Protein AF-A0A356UDY3-F1 (afdb_monomer)

pLDDT: mean 93.25, std 3.07, range [83.88, 98.12]

Foldseek 3Di:
DFPDDQDDPPDDGGRDCQDPVHD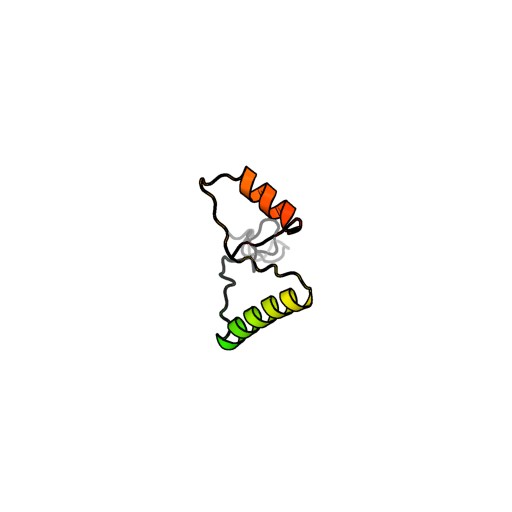NHDDPDDDDDDDPDDDDDPVVVVVVVVVVVVVCVVVVLDDDDDDDDDPDPDVVVVVVVCVVVVNDDDHDDD

Nearest PDB structures (foldseek):
  6wqq-assembly1_S  TM=9.419E-01  e=2.726E-07  Staphylococcus aureus
  6v3d-assembly1_E  TM=9.567E-01  e=3.403E-06  Acinetobacter baumannii AB0057
  5u4i-assembly1_E  TM=8.948E-01  e=2.758E-06  Escherichia coli K-12
  6by1-assembly2_DE  TM=9.129E-01  e=3.915E-06  Escherichia coli K-12
  5afi-assembly1_E  TM=9.051E-01  e=5.964E-06  Escherichia coli

Solvent-accessible surface area (backbone atoms only — not comparable to full-atom values): 6558 Å² total; per-residue (Å²): 112,57,80,60,73,86,67,95,72,94,64,85,79,57,72,47,69,56,37,61,92,39,88,90,25,45,72,88,84,60,92,70,96,75,85,85,83,80,87,76,59,71,68,59,55,54,49,51,54,52,49,55,52,51,51,34,52,76,70,68,69,64,83,90,73,96,76,93,84,69,99,58,101,49,69,72,57,53,54,52,51,43,59,74,66,64,52,69,97,75,73,84,89,129

Radius of gyration: 31.53 Å; Cα contacts (8 Å, |Δi|>4): 36; chains: 1; bounding box: 71×36×69 Å

Sequence (94 aa):
KKPWRQKGTGRARVGSSRNPVWTGGGIAFGPKPRDYSYRLPRKARRLAMKSALSSKVLDNNIIVVDQLSFDEPRTKQMVATLHALNSGKKTLVV

Mean predicted aligned error: 7.75 Å

Structure (mmCIF, N/CA/C/O backbone):
data_AF-A0A356UDY3-F1
#
_entry.id   AF-A0A356UDY3-F1
#
loop_
_atom_site.group_PDB
_atom_site.id
_atom_site.type_symbol
_atom_site.label_atom_id
_atom_site.label_alt_id
_atom_site.label_comp_id
_atom_site.label_asym_id
_atom_site.label_entity_id
_atom_site.label_seq_id
_atom_site.pdbx_PDB_ins_code
_atom_site.Cartn_x
_atom_site.Cartn_y
_atom_site.Cartn_z
_atom_site.occupancy
_atom_site.B_iso_or_equiv
_atom_site.auth_seq_id
_atom_site.auth_comp_id
_atom_site.auth_asym_id
_atom_site.auth_atom_id
_atom_site.pdbx_PDB_model_num
ATOM 1 N N . LYS A 1 1 ? 17.048 8.225 -39.482 1.00 84.44 1 LYS A N 1
ATOM 2 C CA . LYS A 1 1 ? 18.015 8.510 -40.573 1.00 84.44 1 LYS A CA 1
ATOM 3 C C . LYS A 1 1 ? 19.420 8.487 -39.987 1.00 84.44 1 LYS A C 1
ATOM 5 O O . LYS A 1 1 ? 19.584 8.946 -38.861 1.00 84.44 1 LYS A O 1
ATOM 10 N N . LYS A 1 2 ? 20.396 7.914 -40.698 1.00 91.25 2 LYS A N 1
ATOM 11 C CA . LYS A 1 2 ? 21.767 7.790 -40.197 1.00 91.25 2 LYS A CA 1
ATOM 12 C C . LYS A 1 2 ? 22.420 9.177 -40.075 1.00 91.25 2 LYS A C 1
ATOM 14 O O . LYS A 1 2 ? 22.389 9.899 -41.070 1.00 91.25 2 LYS A O 1
ATOM 19 N N . PRO A 1 3 ? 22.997 9.552 -38.917 1.00 91.88 3 PRO A N 1
ATOM 20 C CA . PRO A 1 3 ? 23.578 10.884 -38.738 1.00 91.88 3 PRO A CA 1
ATOM 21 C C . PRO A 1 3 ? 24.764 11.186 -39.668 1.00 91.88 3 PRO A C 1
ATOM 23 O O . PRO A 1 3 ? 24.922 12.319 -40.107 1.00 91.88 3 PRO A O 1
ATOM 26 N N . TRP A 1 4 ? 25.586 10.182 -40.000 1.00 94.25 4 TRP A N 1
ATOM 27 C C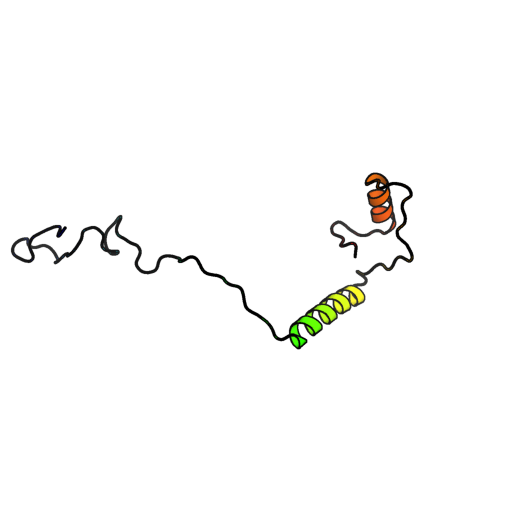A . TRP A 1 4 ? 26.716 10.325 -40.929 1.00 94.25 4 TRP A CA 1
ATOM 28 C C . TRP A 1 4 ? 27.081 9.014 -41.641 1.00 94.25 4 TRP A C 1
ATOM 30 O O . TRP A 1 4 ? 26.585 7.934 -41.311 1.00 94.25 4 TRP A O 1
ATOM 40 N N . ARG A 1 5 ? 27.962 9.104 -42.649 1.00 93.81 5 ARG A N 1
ATOM 41 C CA . ARG A 1 5 ? 28.460 7.964 -43.445 1.00 93.81 5 ARG A CA 1
ATOM 42 C C . ARG A 1 5 ? 29.245 6.972 -42.571 1.00 93.81 5 ARG A C 1
ATOM 44 O O . ARG A 1 5 ? 29.832 7.344 -41.568 1.00 93.81 5 ARG A O 1
ATOM 51 N N . GLN A 1 6 ? 29.269 5.691 -42.947 1.00 94.25 6 GLN A N 1
ATOM 52 C CA . GLN A 1 6 ? 29.863 4.615 -42.126 1.00 94.25 6 GLN A CA 1
ATOM 53 C C . GLN A 1 6 ? 31.384 4.741 -41.904 1.00 94.25 6 GLN A C 1
ATOM 55 O O . GLN A 1 6 ? 31.900 4.215 -40.918 1.00 94.25 6 GLN A O 1
ATOM 60 N N . LYS A 1 7 ? 32.100 5.376 -42.836 1.00 95.12 7 LYS A N 1
ATOM 61 C CA . LYS A 1 7 ? 33.559 5.549 -42.839 1.00 95.12 7 LYS A CA 1
ATOM 62 C C . LYS A 1 7 ? 33.911 6.933 -43.404 1.00 95.12 7 LYS A C 1
ATOM 64 O O . LYS A 1 7 ? 33.063 7.561 -44.037 1.00 95.12 7 LYS A O 1
ATOM 69 N N . GLY A 1 8 ? 35.155 7.371 -43.189 1.00 93.81 8 GLY A N 1
ATOM 70 C CA . GLY A 1 8 ? 35.716 8.597 -43.779 1.00 93.81 8 GLY A CA 1
ATOM 71 C C . GLY A 1 8 ? 35.444 9.892 -43.006 1.00 93.81 8 GLY A C 1
ATOM 72 O O . GLY A 1 8 ? 35.790 10.958 -43.488 1.00 93.81 8 GLY A O 1
ATOM 73 N N . THR A 1 9 ? 34.827 9.820 -41.822 1.00 91.69 9 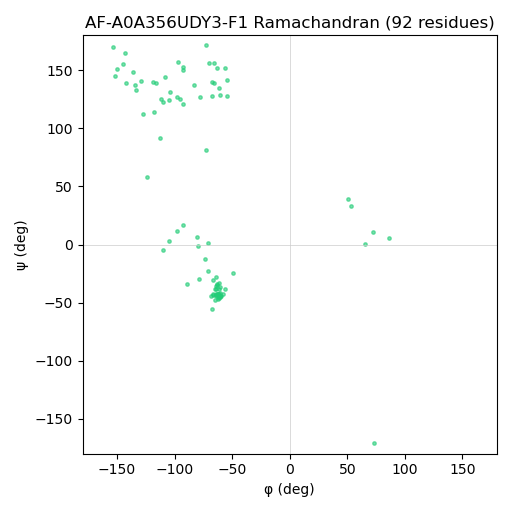THR A N 1
ATOM 74 C CA . THR A 1 9 ? 34.471 11.001 -41.011 1.00 91.69 9 THR A CA 1
ATOM 75 C C . THR A 1 9 ? 35.295 11.153 -39.730 1.00 91.69 9 THR A C 1
ATOM 77 O O . THR A 1 9 ? 35.082 12.112 -38.999 1.00 91.69 9 THR A O 1
ATOM 80 N N . GLY A 1 10 ? 36.164 10.189 -39.399 1.00 94.12 10 GLY A N 1
ATOM 81 C CA . GLY A 1 10 ? 36.923 10.162 -38.135 1.00 94.12 10 GLY A CA 1
ATOM 82 C C . GLY A 1 10 ? 36.072 9.984 -36.865 1.00 94.12 10 GLY A C 1
ATOM 83 O O . GLY A 1 10 ? 36.610 9.951 -35.766 1.00 94.12 10 GLY A O 1
ATOM 84 N N . ARG A 1 11 ? 34.744 9.854 -36.998 1.00 93.50 11 ARG A N 1
ATOM 85 C CA . ARG A 1 11 ? 33.791 9.708 -35.886 1.00 93.50 11 ARG A CA 1
ATOM 86 C C . ARG A 1 11 ? 33.437 8.242 -35.631 1.00 93.50 11 ARG A C 1
ATOM 88 O O . ARG A 1 11 ? 33.476 7.415 -36.545 1.00 93.50 11 ARG A O 1
ATOM 95 N N . ALA A 1 12 ? 32.992 7.941 -34.409 1.00 93.12 12 ALA A N 1
ATOM 96 C CA . ALA A 1 12 ? 32.406 6.645 -34.069 1.00 93.12 12 ALA A CA 1
ATOM 97 C C . ALA A 1 12 ? 31.206 6.314 -34.978 1.00 93.12 12 ALA A C 1
ATOM 99 O O . ALA A 1 12 ? 30.518 7.196 -35.493 1.00 93.12 12 ALA A O 1
ATOM 100 N N . ARG A 1 13 ? 30.938 5.028 -35.205 1.00 94.56 13 ARG A N 1
ATOM 101 C CA . ARG A 1 13 ? 29.843 4.589 -36.086 1.00 94.56 13 ARG A CA 1
ATOM 102 C C . ARG A 1 13 ? 28.503 4.708 -35.363 1.00 94.56 13 ARG A C 1
ATOM 104 O O . ARG A 1 13 ? 28.337 4.134 -34.295 1.00 94.56 13 ARG A O 1
ATOM 111 N N . VAL A 1 14 ? 27.532 5.396 -35.968 1.00 93.62 14 VAL A N 1
ATOM 112 C CA . VAL A 1 14 ? 26.194 5.588 -35.381 1.00 93.62 14 VAL A CA 1
ATOM 113 C C . VAL A 1 14 ? 25.103 5.305 -36.407 1.00 93.62 14 VAL A C 1
ATOM 115 O O . VAL A 1 14 ? 25.176 5.762 -37.547 1.00 93.62 14 VAL A O 1
ATOM 118 N N . GLY A 1 15 ? 24.091 4.533 -36.002 1.00 92.75 15 GLY A N 1
ATOM 119 C CA . GLY A 1 15 ? 22.951 4.160 -36.848 1.00 92.75 15 GLY 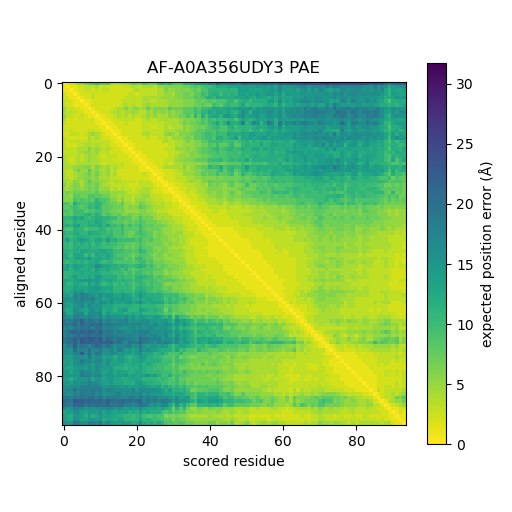A CA 1
ATOM 120 C C . GLY A 1 15 ? 21.771 5.137 -36.791 1.00 92.75 15 GLY A C 1
ATOM 121 O O . GLY A 1 15 ? 21.106 5.354 -37.802 1.00 92.75 15 GLY A O 1
ATOM 122 N N . SER A 1 16 ? 21.521 5.757 -35.635 1.00 92.19 16 SER A N 1
ATOM 123 C CA . SER A 1 16 ? 20.392 6.668 -35.402 1.00 92.19 16 SER A CA 1
ATOM 124 C C . SER A 1 16 ? 20.745 7.697 -34.331 1.00 92.19 16 SER A C 1
ATOM 126 O O . SER A 1 16 ? 21.422 7.357 -33.366 1.00 92.19 16 SER A O 1
ATOM 128 N N . SER A 1 17 ? 20.244 8.926 -34.474 1.00 91.44 17 SER A N 1
ATOM 129 C CA . SER A 1 17 ? 20.340 9.966 -33.441 1.00 91.44 17 SER A CA 1
ATOM 130 C C . SER A 1 17 ? 19.402 9.731 -32.250 1.00 91.44 17 SER A C 1
ATOM 132 O O . SER A 1 17 ? 19.573 10.371 -31.224 1.00 91.44 17 SER A O 1
ATOM 134 N N . ARG A 1 18 ? 18.432 8.804 -32.353 1.00 92.50 18 ARG A N 1
ATOM 135 C CA . ARG A 1 18 ? 17.501 8.447 -31.258 1.00 92.50 18 ARG A CA 1
ATOM 136 C C . ARG A 1 18 ? 17.976 7.259 -30.401 1.00 92.50 18 ARG A C 1
ATOM 138 O O . ARG A 1 18 ? 17.167 6.629 -29.727 1.00 92.50 18 ARG A O 1
ATOM 145 N N . ASN A 1 19 ? 19.258 6.898 -30.473 1.00 91.94 19 ASN A N 1
ATOM 146 C CA . ASN A 1 19 ? 19.841 5.803 -29.686 1.00 91.94 19 ASN A CA 1
ATOM 147 C C . ASN A 1 19 ? 19.868 6.170 -28.181 1.00 91.94 19 ASN A C 1
ATOM 149 O O . ASN A 1 19 ? 20.227 7.308 -27.892 1.00 91.94 19 ASN A O 1
ATOM 153 N N . PRO A 1 20 ? 19.564 5.252 -27.238 1.00 94.31 20 PRO A N 1
ATOM 154 C CA . PRO A 1 20 ? 19.672 5.479 -25.786 1.00 94.31 20 PRO A CA 1
ATOM 155 C C . PRO A 1 20 ? 20.988 6.072 -25.277 1.00 94.31 20 PRO A C 1
ATOM 157 O O . PRO A 1 20 ? 20.995 6.691 -24.221 1.00 94.31 20 PRO A O 1
ATOM 160 N N . VAL A 1 21 ? 22.099 5.896 -25.996 1.00 92.94 21 VAL A N 1
ATOM 161 C CA . VAL A 1 21 ? 23.399 6.474 -25.602 1.00 92.94 21 VAL A CA 1
ATOM 162 C C . VAL A 1 21 ? 23.433 8.003 -25.769 1.00 92.94 21 VAL A C 1
ATOM 164 O O . VAL A 1 21 ? 24.257 8.677 -25.158 1.00 92.94 21 VAL A O 1
ATOM 167 N N . TRP A 1 22 ? 22.580 8.564 -26.628 1.00 91.62 22 TRP A N 1
ATOM 168 C CA . TRP A 1 22 ? 22.581 9.988 -26.961 1.00 91.62 22 TRP A CA 1
ATOM 169 C C . TRP A 1 22 ? 21.620 10.781 -26.074 1.00 91.62 22 TRP A C 1
ATOM 171 O O . TRP A 1 22 ? 20.569 10.287 -25.665 1.00 91.62 22 TRP A O 1
ATOM 181 N N . THR A 1 23 ? 21.945 12.054 -25.841 1.00 92.38 23 THR A N 1
ATOM 182 C CA . THR A 1 23 ? 21.040 13.000 -25.181 1.00 92.38 23 THR A CA 1
ATOM 183 C C . THR A 1 23 ? 19.755 13.161 -26.002 1.00 92.38 23 THR A C 1
ATOM 185 O O . THR A 1 23 ? 19.794 13.354 -27.216 1.00 92.38 23 THR A O 1
ATOM 188 N N . GLY A 1 24 ? 18.593 13.015 -25.356 1.00 91.19 24 GLY A N 1
ATOM 189 C CA . GLY A 1 24 ? 17.291 13.010 -26.043 1.00 91.19 24 GLY A CA 1
ATOM 190 C C . GLY A 1 24 ? 16.994 11.744 -26.866 1.00 91.19 24 GLY A C 1
ATOM 191 O O . GLY A 1 24 ? 16.035 11.725 -27.640 1.00 91.19 24 GLY A O 1
ATOM 192 N N . GLY A 1 25 ? 17.808 10.691 -26.728 1.00 93.12 25 GLY A N 1
ATOM 193 C CA . GLY A 1 25 ? 17.543 9.363 -27.280 1.00 93.12 25 GLY A CA 1
ATOM 194 C C . GLY A 1 25 ? 16.433 8.604 -26.543 1.00 93.12 25 GLY A C 1
ATOM 195 O O . GLY A 1 25 ? 15.938 9.036 -25.505 1.00 93.12 25 GLY A O 1
ATOM 196 N N . GLY A 1 26 ? 16.013 7.458 -27.086 1.00 94.00 26 GLY A N 1
ATOM 197 C CA . GLY A 1 26 ? 14.994 6.613 -26.447 1.00 94.00 26 GLY A CA 1
ATOM 198 C C . GLY A 1 26 ? 15.494 5.923 -25.170 1.00 94.00 26 GLY A C 1
ATOM 199 O O . GLY A 1 26 ? 16.682 5.681 -25.024 1.00 94.00 26 GLY A O 1
ATOM 200 N N . ILE A 1 27 ? 14.594 5.545 -24.259 1.00 94.12 27 ILE A N 1
ATOM 201 C CA . ILE A 1 27 ? 14.943 4.831 -23.015 1.00 94.12 27 ILE A CA 1
ATOM 202 C C . ILE A 1 27 ? 14.829 3.317 -23.249 1.00 94.12 27 ILE A C 1
ATOM 204 O O . ILE A 1 27 ? 13.752 2.827 -23.582 1.00 94.12 27 ILE A O 1
ATOM 208 N N . ALA A 1 28 ? 15.919 2.564 -23.058 1.00 92.38 28 ALA A N 1
ATOM 209 C CA . ALA A 1 28 ? 15.960 1.125 -23.362 1.00 92.38 28 ALA A CA 1
ATOM 210 C C . ALA A 1 28 ? 15.044 0.273 -22.459 1.00 92.38 28 ALA A C 1
ATOM 212 O O . ALA A 1 28 ? 14.318 -0.590 -22.947 1.00 92.38 28 ALA A O 1
ATOM 213 N N . PHE A 1 29 ? 15.036 0.543 -21.151 1.00 93.00 29 PHE A N 1
ATOM 214 C CA . PHE A 1 29 ? 14.215 -0.167 -20.162 1.00 93.00 29 PHE A CA 1
ATOM 215 C C . PHE A 1 29 ? 13.327 0.806 -19.387 1.00 93.00 29 PHE A C 1
ATOM 217 O O . PHE A 1 29 ? 13.413 0.928 -18.168 1.00 93.00 29 PHE A O 1
ATOM 224 N N . GLY A 1 30 ? 12.488 1.542 -20.117 1.00 93.94 30 GLY A N 1
ATOM 225 C CA . GLY A 1 30 ? 11.504 2.432 -19.507 1.00 93.94 30 GLY A CA 1
ATOM 226 C C . GLY A 1 30 ? 10.432 1.663 -18.720 1.00 93.94 30 GLY A C 1
ATOM 227 O O . GLY A 1 30 ? 10.170 0.488 -19.009 1.00 93.94 30 GLY A O 1
ATOM 228 N N . PRO A 1 31 ? 9.781 2.310 -17.739 1.00 95.62 31 PRO A N 1
ATOM 229 C CA . PRO A 1 31 ? 8.657 1.711 -17.040 1.00 95.62 31 PRO A CA 1
ATOM 230 C C . PRO A 1 31 ? 7.524 1.427 -18.029 1.00 95.62 31 PRO A C 1
ATOM 232 O O . PRO A 1 31 ? 7.167 2.264 -18.857 1.00 95.62 31 PRO A O 1
ATOM 235 N N . LYS A 1 32 ? 6.952 0.228 -17.931 1.00 95.38 32 LYS A N 1
ATOM 236 C CA . LYS A 1 32 ? 5.771 -0.179 -18.696 1.00 95.38 32 LYS A CA 1
ATOM 237 C C . LYS A 1 32 ? 4.567 -0.258 -17.757 1.00 95.38 32 LYS A C 1
ATOM 239 O O . LYS A 1 32 ? 4.753 -0.677 -16.607 1.00 95.38 32 LYS A O 1
ATOM 244 N N . PRO A 1 33 ? 3.356 0.099 -18.218 1.00 96.62 33 PRO A N 1
ATOM 245 C CA . PRO A 1 33 ? 2.136 -0.170 -17.468 1.00 96.62 33 PRO A CA 1
ATOM 246 C C . PRO A 1 33 ? 2.052 -1.661 -17.131 1.00 96.62 33 PRO A C 1
ATOM 248 O O . PRO A 1 33 ? 2.224 -2.506 -18.010 1.00 96.62 33 PRO A O 1
ATOM 251 N N . ARG A 1 34 ? 1.838 -1.982 -15.856 1.00 96.31 34 ARG A N 1
ATOM 252 C CA . ARG A 1 34 ? 1.681 -3.357 -15.372 1.00 96.31 34 ARG A CA 1
ATOM 253 C C . ARG A 1 34 ? 0.778 -3.392 -14.153 1.00 96.31 34 ARG A C 1
ATOM 255 O O . ARG A 1 34 ? 0.743 -2.434 -13.383 1.00 96.31 34 ARG A O 1
ATOM 262 N N . ASP A 1 35 ? 0.097 -4.516 -13.987 1.00 96.94 35 ASP A N 1
ATOM 263 C CA . ASP A 1 35 ? -0.607 -4.850 -12.757 1.00 96.94 35 ASP A CA 1
ATOM 264 C C . ASP A 1 35 ? 0.379 -5.469 -11.751 1.00 96.94 35 ASP A C 1
ATOM 266 O O . ASP A 1 35 ? 1.234 -6.277 -12.117 1.00 96.94 35 ASP A O 1
ATOM 270 N N . TYR A 1 36 ? 0.270 -5.058 -10.489 1.00 96.94 36 TYR A N 1
ATOM 271 C CA . TYR A 1 36 ? 1.067 -5.563 -9.367 1.00 96.94 36 TYR A CA 1
ATOM 272 C C . TYR A 1 36 ? 0.262 -6.503 -8.459 1.00 96.94 36 TYR A C 1
ATOM 274 O O . TYR A 1 36 ? 0.762 -6.939 -7.419 1.00 96.94 36 TYR A O 1
ATOM 282 N N . SER A 1 37 ? -0.990 -6.798 -8.813 1.00 97.12 37 SER A N 1
ATOM 283 C CA . SER A 1 37 ? -1.845 -7.682 -8.037 1.00 97.12 37 SER A CA 1
ATOM 284 C C . SER A 1 37 ? -1.317 -9.122 -8.037 1.00 97.12 37 SER A C 1
ATOM 286 O O . SER A 1 37 ? -0.850 -9.659 -9.041 1.00 97.12 37 SER A O 1
ATOM 288 N N . TYR A 1 38 ? -1.392 -9.774 -6.877 1.00 96.94 38 TYR A N 1
ATOM 289 C CA . TYR A 1 38 ? -1.126 -11.202 -6.737 1.00 96.94 38 TYR A CA 1
ATOM 290 C C . TYR A 1 38 ? -2.052 -11.800 -5.678 1.00 96.94 38 TYR A C 1
ATOM 292 O O . TYR A 1 38 ? -2.573 -11.107 -4.801 1.00 96.94 38 TYR A O 1
ATOM 300 N N . ARG A 1 39 ? -2.315 -13.106 -5.776 1.00 97.00 39 ARG A N 1
ATOM 301 C CA . ARG A 1 39 ? -3.272 -13.794 -4.901 1.00 97.00 39 ARG A CA 1
ATOM 302 C C . ARG A 1 39 ? -2.546 -14.623 -3.850 1.00 97.00 39 ARG A C 1
ATOM 304 O O . ARG A 1 39 ? -1.700 -15.445 -4.174 1.00 97.00 39 ARG A O 1
ATOM 311 N N . LEU A 1 40 ? -2.964 -14.465 -2.597 1.00 96.88 40 LEU A N 1
ATOM 312 C CA . LEU A 1 40 ? -2.529 -15.308 -1.483 1.00 96.88 40 LEU A CA 1
ATOM 313 C C . LEU A 1 40 ? -3.486 -16.491 -1.252 1.00 96.88 40 LEU A C 1
ATOM 315 O O . LEU A 1 40 ? -4.695 -16.354 -1.501 1.00 96.88 40 LEU A O 1
ATOM 319 N N . PRO A 1 41 ? -2.999 -17.623 -0.703 1.00 98.12 41 PRO A N 1
ATOM 320 C CA . PRO A 1 41 ? -3.842 -18.747 -0.307 1.00 98.12 41 PRO A CA 1
ATOM 321 C C . PRO A 1 41 ? -4.963 -18.330 0.653 1.00 98.12 41 PRO A C 1
ATOM 323 O O . PRO A 1 41 ? -4.762 -17.539 1.576 1.00 98.12 41 PRO A O 1
ATOM 326 N N . ARG A 1 42 ? -6.155 -18.919 0.492 1.00 97.69 42 ARG A N 1
ATOM 327 C CA . ARG A 1 42 ? -7.337 -18.591 1.316 1.00 97.69 42 ARG A CA 1
ATOM 328 C C . ARG A 1 42 ? -7.084 -18.771 2.820 1.00 97.69 42 ARG A C 1
ATOM 330 O O . ARG A 1 42 ? -7.541 -17.954 3.616 1.00 97.69 42 ARG A O 1
ATOM 337 N N . LYS A 1 43 ? -6.335 -19.815 3.204 1.00 98.06 43 LYS A N 1
ATOM 338 C CA . LYS A 1 43 ? -5.994 -20.100 4.609 1.00 98.06 43 LYS A CA 1
ATOM 339 C C . LYS A 1 43 ? -5.142 -18.985 5.228 1.00 98.06 43 LYS A C 1
ATOM 341 O O . LYS A 1 43 ? -5.454 -18.558 6.333 1.00 98.06 43 LYS A O 1
ATOM 346 N N . ALA A 1 44 ? -4.153 -18.470 4.494 1.00 97.62 44 ALA A N 1
ATOM 347 C CA . ALA A 1 44 ? -3.299 -17.372 4.948 1.00 97.62 44 ALA A CA 1
ATOM 348 C C . ALA A 1 44 ? -4.098 -16.075 5.152 1.00 97.62 44 ALA A C 1
ATOM 350 O O . ALA A 1 44 ? -3.960 -15.429 6.185 1.00 97.62 44 ALA A O 1
ATOM 351 N N . ARG A 1 45 ? -5.018 -15.742 4.233 1.00 97.25 45 ARG A N 1
ATOM 352 C CA . ARG A 1 45 ? -5.890 -14.560 4.388 1.00 97.25 45 ARG A CA 1
ATOM 353 C C . ARG A 1 45 ? -6.769 -14.644 5.636 1.00 97.25 45 ARG A C 1
ATOM 355 O O . ARG A 1 45 ? -6.873 -13.683 6.389 1.00 97.25 45 ARG A O 1
ATOM 362 N N . ARG A 1 46 ? -7.375 -15.810 5.884 1.00 97.50 46 ARG A N 1
ATOM 363 C CA . ARG A 1 46 ? -8.196 -16.036 7.083 1.00 97.50 46 ARG A CA 1
ATOM 364 C C . ARG A 1 46 ? -7.367 -15.965 8.367 1.00 97.50 46 ARG A C 1
ATOM 366 O O . ARG A 1 46 ? -7.850 -15.437 9.362 1.00 97.50 46 ARG A O 1
ATOM 373 N N . LEU A 1 47 ? -6.139 -16.485 8.342 1.00 98.06 47 LEU A N 1
ATOM 374 C CA . LEU A 1 47 ? -5.214 -16.392 9.471 1.00 98.06 47 LEU A CA 1
ATOM 375 C C . LEU A 1 47 ? -4.836 -14.935 9.765 1.00 98.06 47 LEU A C 1
ATOM 377 O O . LEU A 1 47 ? -4.887 -14.528 10.919 1.00 98.06 47 LEU A O 1
ATOM 381 N N . ALA A 1 48 ? -4.535 -14.145 8.732 1.00 97.38 48 ALA A N 1
ATOM 382 C CA . ALA A 1 48 ? -4.197 -12.731 8.884 1.00 97.38 48 ALA A CA 1
ATOM 383 C C . ALA A 1 48 ? -5.333 -11.932 9.545 1.00 97.38 48 ALA A C 1
ATOM 385 O O . ALA A 1 48 ? -5.078 -11.185 10.483 1.00 97.38 48 ALA A O 1
ATOM 386 N N . MET A 1 49 ? -6.588 -12.153 9.131 1.00 97.00 49 MET A N 1
ATOM 387 C CA . MET A 1 49 ? -7.751 -11.499 9.751 1.00 97.00 49 MET A CA 1
ATOM 388 C C . MET A 1 49 ? -7.902 -11.861 11.232 1.00 97.00 49 MET A C 1
ATOM 390 O O . MET A 1 49 ? -8.094 -10.981 12.067 1.00 97.00 49 MET A O 1
ATOM 394 N N . LYS A 1 50 ? -7.779 -13.152 11.571 1.00 97.31 50 LYS A N 1
ATOM 395 C CA . LYS A 1 50 ? -7.841 -13.610 12.967 1.00 97.31 50 LYS A CA 1
ATOM 396 C C . LYS A 1 50 ? -6.715 -13.015 13.809 1.00 97.31 50 LYS A C 1
ATOM 398 O O . LYS A 1 50 ? -6.970 -12.573 14.920 1.00 97.31 50 LYS A O 1
ATOM 403 N N . SER A 1 51 ? -5.498 -12.978 13.268 1.00 97.25 51 SER A N 1
ATOM 404 C CA . SER A 1 51 ? -4.330 -12.398 13.935 1.00 97.25 51 SER A CA 1
ATOM 405 C C . SER A 1 51 ? -4.518 -10.901 14.205 1.00 97.25 51 SER A C 1
ATOM 407 O O . SER A 1 51 ? -4.343 -10.453 15.336 1.00 97.25 51 SER A O 1
ATOM 409 N N . ALA A 1 52 ? -4.974 -10.140 13.204 1.00 96.56 52 ALA A N 1
ATOM 410 C CA . ALA A 1 52 ? -5.221 -8.707 13.345 1.00 96.56 52 ALA A CA 1
ATOM 411 C C . ALA A 1 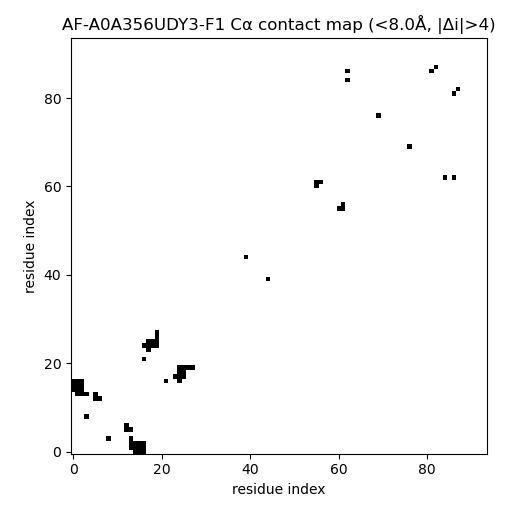52 ? -6.281 -8.398 14.417 1.00 96.56 52 ALA A C 1
ATOM 413 O O . ALA A 1 52 ? -6.062 -7.528 15.259 1.00 96.56 52 ALA A O 1
ATOM 414 N N . LEU A 1 53 ? -7.401 -9.132 14.426 1.00 95.94 53 LEU A N 1
ATOM 415 C CA . LEU A 1 53 ? -8.440 -8.972 15.449 1.00 95.94 53 LEU A CA 1
ATOM 416 C C . LEU A 1 53 ? -7.945 -9.401 16.835 1.00 95.94 53 LEU A C 1
ATOM 418 O O . LEU A 1 53 ? -8.164 -8.683 17.804 1.00 95.94 53 LEU A O 1
ATOM 422 N N . SER A 1 54 ? -7.225 -10.521 16.928 1.00 96.81 54 SER A N 1
ATOM 423 C CA . SER A 1 54 ? -6.659 -10.997 18.195 1.00 96.81 54 SER A CA 1
ATOM 424 C C . SER A 1 54 ? -5.686 -9.987 18.801 1.00 96.81 54 SER A C 1
ATOM 426 O O . SER A 1 54 ? -5.740 -9.749 20.001 1.00 96.81 54 SER A O 1
ATOM 428 N N . SER A 1 55 ? -4.828 -9.363 17.987 1.00 97.00 55 SER A N 1
ATOM 429 C CA . SER A 1 55 ? -3.924 -8.302 18.448 1.00 97.00 55 SER A CA 1
ATOM 430 C C . SER A 1 55 ? -4.705 -7.107 18.991 1.00 97.00 55 SER A C 1
ATOM 432 O O . SER A 1 55 ? -4.374 -6.600 20.056 1.00 97.00 55 SER A O 1
ATOM 434 N N . LYS A 1 56 ? -5.789 -6.694 18.322 1.00 94.38 56 LYS A N 1
ATOM 435 C CA . LYS A 1 56 ? -6.629 -5.589 18.806 1.00 94.38 56 LYS A CA 1
ATOM 436 C C . LYS A 1 56 ? -7.318 -5.899 20.131 1.00 94.38 56 LYS A C 1
ATOM 438 O O . LYS A 1 56 ? -7.446 -4.993 20.946 1.00 94.38 56 LYS A O 1
ATOM 443 N N . VAL A 1 57 ? -7.732 -7.147 20.349 1.00 95.06 57 VAL A N 1
ATOM 444 C CA . VAL A 1 57 ? -8.277 -7.586 21.643 1.00 95.06 57 VAL A CA 1
ATOM 445 C C . VAL A 1 57 ? -7.206 -7.527 22.731 1.00 95.06 57 VAL A C 1
ATOM 447 O O . VAL A 1 57 ? -7.464 -6.965 23.787 1.00 95.06 57 VAL A O 1
ATOM 450 N N . LEU A 1 58 ? -6.008 -8.062 22.470 1.00 95.56 58 LEU A N 1
ATOM 451 C CA . LEU A 1 58 ? -4.907 -8.074 23.444 1.00 95.56 58 LEU A CA 1
ATOM 452 C C . LEU A 1 58 ? -4.477 -6.661 23.860 1.00 95.56 58 LEU A C 1
ATOM 454 O O . LEU A 1 58 ? -4.195 -6.425 25.031 1.00 95.56 58 LEU A O 1
ATOM 458 N N . ASP A 1 59 ? -4.499 -5.719 22.920 1.00 94.38 59 ASP A N 1
ATOM 459 C CA . ASP A 1 59 ? -4.189 -4.311 23.176 1.00 94.38 59 ASP A CA 1
ATOM 460 C C . ASP A 1 59 ? -5.371 -3.527 23.794 1.00 94.38 59 ASP A C 1
ATOM 462 O O . ASP A 1 59 ? -5.303 -2.303 23.885 1.00 94.38 59 ASP A O 1
ATOM 466 N N . ASN A 1 60 ? -6.476 -4.192 24.163 1.00 91.00 60 ASN A N 1
ATOM 467 C CA . ASN A 1 60 ? -7.720 -3.581 24.662 1.00 91.00 60 ASN A CA 1
ATOM 468 C C . ASN A 1 60 ? -8.301 -2.485 23.739 1.00 91.00 60 ASN A C 1
ATOM 470 O O . ASN A 1 60 ? -8.913 -1.522 24.192 1.00 91.00 60 ASN A O 1
ATOM 474 N N . ASN A 1 61 ? -8.127 -2.640 22.424 1.00 92.12 61 ASN A N 1
ATOM 475 C CA . ASN A 1 61 ? -8.545 -1.679 21.396 1.00 92.12 61 ASN A CA 1
ATOM 476 C C . ASN A 1 61 ? -9.892 -2.029 20.735 1.00 92.12 61 AS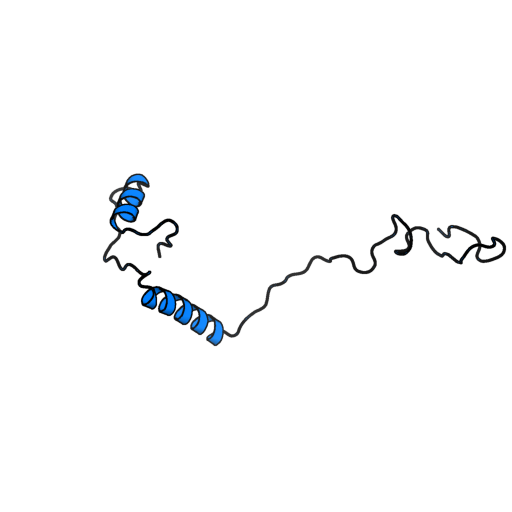N A C 1
ATOM 478 O O . ASN A 1 61 ? -10.230 -1.464 19.693 1.00 92.12 61 ASN A O 1
ATOM 482 N N . ILE A 1 62 ? -10.640 -2.988 21.286 1.00 92.62 62 ILE A N 1
ATOM 483 C CA . ILE A 1 62 ? -11.983 -3.345 20.819 1.00 92.62 62 ILE A CA 1
ATOM 484 C C . ILE A 1 62 ? -12.991 -2.951 21.890 1.00 92.62 62 ILE A C 1
ATOM 486 O O . ILE A 1 62 ? -12.895 -3.394 23.030 1.00 92.62 62 ILE A O 1
ATOM 490 N N . ILE A 1 63 ? -13.976 -2.151 21.491 1.00 91.88 63 ILE A N 1
ATOM 491 C CA . ILE A 1 63 ? -15.113 -1.762 22.321 1.00 91.88 63 ILE A CA 1
ATOM 492 C C . ILE A 1 63 ? -16.340 -2.457 21.739 1.00 91.88 63 ILE A C 1
ATOM 494 O O . ILE A 1 63 ? -16.643 -2.284 20.559 1.00 91.88 63 ILE A O 1
ATOM 498 N N . VAL A 1 64 ? -17.022 -3.258 22.555 1.00 92.31 64 VAL A N 1
ATOM 499 C CA . VAL A 1 64 ? -18.268 -3.927 22.168 1.00 92.31 64 VAL A CA 1
ATOM 500 C C . VAL A 1 64 ? -19.434 -3.113 22.706 1.00 92.31 64 VAL A C 1
ATOM 502 O O . VAL A 1 64 ? -19.476 -2.791 23.891 1.00 92.31 64 VAL A O 1
ATOM 505 N N . VAL A 1 65 ? -20.363 -2.771 21.820 1.00 91.31 65 VAL A N 1
ATOM 506 C CA . VAL A 1 65 ? -21.594 -2.042 22.133 1.00 91.31 65 VAL A CA 1
ATOM 507 C C . VAL A 1 65 ? -22.763 -2.946 21.759 1.00 91.31 65 VAL A C 1
ATOM 509 O O . VAL A 1 65 ? -22.693 -3.629 20.742 1.00 91.31 65 VAL A O 1
ATOM 512 N N . ASP A 1 66 ? -23.806 -2.964 22.585 1.00 90.25 66 ASP A N 1
ATOM 513 C CA . ASP A 1 66 ? -24.988 -3.809 22.381 1.00 90.25 66 ASP A CA 1
ATOM 514 C C . ASP A 1 66 ? -25.794 -3.362 21.149 1.00 90.25 66 ASP A C 1
ATOM 516 O O . ASP A 1 66 ? -25.959 -4.106 20.184 1.00 90.25 66 ASP A O 1
ATOM 520 N N . GLN A 1 67 ? -26.199 -2.089 21.124 1.00 89.81 67 GLN A N 1
ATOM 521 C CA . GLN A 1 67 ? -26.932 -1.508 20.006 1.00 89.81 67 GLN A CA 1
ATOM 522 C C . GLN A 1 67 ? -26.491 -0.069 19.737 1.00 89.81 67 GLN A C 1
ATOM 524 O O . GLN A 1 67 ? -26.299 0.728 20.655 1.00 89.81 67 GLN A O 1
ATOM 529 N N . LEU A 1 68 ? -26.364 0.272 18.454 1.00 88.56 68 LEU A N 1
ATOM 530 C CA . LEU A 1 68 ? -26.127 1.635 17.988 1.00 88.56 68 LEU A CA 1
ATOM 531 C C . LEU A 1 68 ? -27.367 2.120 17.223 1.00 88.56 68 LEU A C 1
ATOM 533 O O . LEU A 1 68 ? -27.497 1.874 16.025 1.00 88.56 68 LEU A O 1
ATOM 537 N N . SER A 1 69 ? -28.296 2.7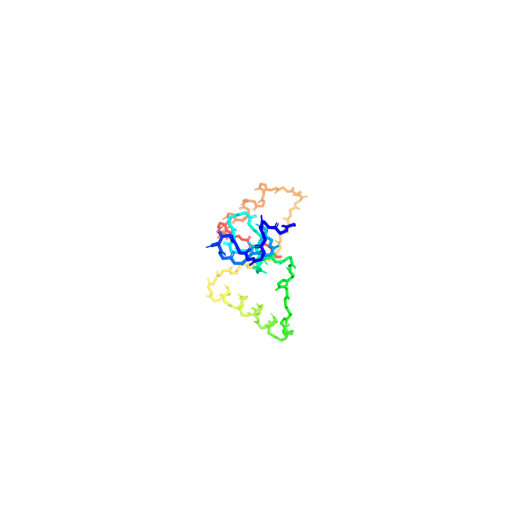73 17.924 1.00 88.19 69 SER A N 1
ATOM 538 C CA . SER A 1 69 ? -29.544 3.300 17.355 1.00 88.19 69 SER A CA 1
ATOM 539 C C . SER A 1 69 ? -29.607 4.822 17.445 1.00 88.19 69 SER A C 1
ATOM 541 O O . SER A 1 69 ? -29.270 5.403 18.476 1.00 88.19 69 SER A O 1
ATOM 543 N N . PHE A 1 70 ? -30.101 5.450 16.380 1.00 90.19 70 PHE A N 1
ATOM 544 C CA . PHE A 1 70 ? -30.393 6.879 16.320 1.00 90.19 70 PHE A CA 1
ATOM 545 C C . PHE A 1 70 ? -31.771 7.072 15.687 1.00 90.19 70 PHE A C 1
ATOM 547 O O . PHE A 1 70 ? -32.067 6.427 14.682 1.00 90.19 70 PHE A O 1
ATOM 554 N N . ASP A 1 71 ? -32.585 7.966 16.246 1.00 88.75 71 ASP A N 1
ATOM 555 C CA . ASP A 1 71 ? -33.915 8.280 15.700 1.00 88.75 71 ASP A CA 1
ATOM 556 C C . ASP A 1 71 ? -33.821 8.976 14.332 1.00 88.75 71 ASP A C 1
ATOM 558 O O . ASP A 1 71 ? -34.669 8.800 13.462 1.00 88.75 71 ASP A O 1
ATOM 562 N N . GLU A 1 72 ? -32.745 9.736 14.121 1.00 92.19 72 GLU A N 1
ATOM 563 C CA . GLU A 1 72 ? -32.445 10.437 12.877 1.00 92.19 72 GLU A CA 1
ATOM 564 C C . GLU A 1 72 ? -30.960 10.268 12.514 1.00 92.19 72 GLU A C 1
ATOM 566 O O . GLU A 1 72 ? -30.103 10.224 13.405 1.00 92.19 72 GLU A O 1
ATOM 571 N N . PRO A 1 73 ? -30.595 10.237 11.218 1.00 89.75 73 PRO A N 1
ATOM 572 C CA . PRO A 1 73 ? -29.201 10.145 10.789 1.00 89.75 73 PRO A CA 1
ATOM 573 C C . PRO A 1 73 ? -28.453 11.469 11.030 1.00 89.75 73 PRO A C 1
ATOM 575 O O . PRO A 1 73 ? -28.265 12.284 10.123 1.00 89.75 73 PRO A O 1
ATOM 578 N N . ARG A 1 74 ? -28.001 11.692 12.271 1.00 94.12 74 ARG A N 1
ATOM 579 C CA . ARG A 1 74 ? -27.394 12.955 12.716 1.00 94.12 74 ARG A CA 1
ATOM 580 C C . ARG A 1 74 ? -25.940 12.792 13.166 1.00 94.12 74 ARG A C 1
ATOM 582 O O . ARG A 1 74 ? -25.641 12.241 14.222 1.00 94.12 74 ARG A O 1
ATOM 589 N N . THR A 1 75 ? -25.013 13.403 12.427 1.00 93.50 75 THR A N 1
ATOM 590 C CA . THR A 1 75 ? -23.559 13.312 12.690 1.00 93.50 75 THR A CA 1
ATOM 591 C C . THR A 1 75 ? -23.136 13.864 14.053 1.00 93.50 75 THR A C 1
ATOM 593 O O . THR A 1 75 ? -22.228 13.323 14.679 1.00 93.50 75 THR A O 1
ATOM 596 N N . LYS A 1 76 ? -23.811 14.907 14.557 1.00 93.81 76 LYS A N 1
ATOM 597 C CA . LYS A 1 76 ? -23.530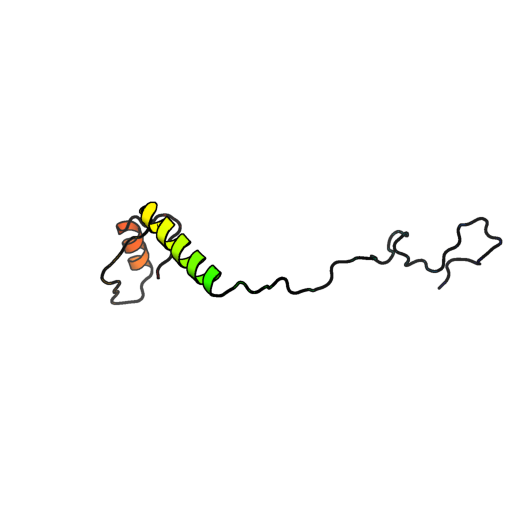 15.479 15.885 1.00 93.81 76 LYS A CA 1
ATOM 598 C C . LYS A 1 76 ? -23.745 14.462 17.013 1.00 93.81 76 LYS A C 1
ATOM 600 O O . LYS A 1 76 ? -22.971 14.457 17.965 1.00 93.81 76 LYS A O 1
ATOM 605 N N . GLN A 1 77 ? -24.771 13.613 16.901 1.00 91.62 77 GLN A N 1
ATOM 606 C CA . GLN A 1 77 ? -25.035 12.559 17.885 1.00 91.62 77 GLN A CA 1
ATOM 607 C C . GLN A 1 77 ? -23.938 11.494 17.830 1.00 91.62 77 GLN A C 1
ATOM 609 O O . GLN A 1 77 ? -23.369 11.165 18.863 1.00 91.62 77 GLN A O 1
ATOM 614 N N . MET A 1 78 ? -23.543 11.066 16.628 1.00 91.56 78 MET A N 1
ATOM 615 C CA . MET A 1 78 ? -22.449 10.106 16.447 1.00 91.56 78 MET A CA 1
ATOM 616 C C . MET A 1 78 ? -21.121 10.595 17.047 1.00 91.56 78 MET A C 1
ATOM 618 O O . MET A 1 78 ? -20.428 9.838 17.722 1.00 91.56 78 MET A O 1
ATOM 622 N N . VAL A 1 79 ? -20.772 11.873 16.855 1.00 92.31 79 VAL A N 1
ATOM 623 C CA . VAL A 1 79 ? -19.567 12.468 17.461 1.00 92.31 79 VAL A CA 1
ATOM 624 C C . VAL A 1 79 ? -19.636 12.418 18.989 1.00 92.31 79 VAL A C 1
ATOM 626 O O . VAL A 1 79 ? -18.659 12.031 19.628 1.00 92.31 79 VAL A O 1
ATOM 629 N N . ALA A 1 80 ? -20.786 12.753 19.581 1.00 91.69 80 ALA A N 1
ATOM 630 C CA . ALA A 1 80 ? -20.974 12.674 21.028 1.00 91.69 80 ALA A CA 1
ATOM 631 C C . ALA A 1 80 ? -20.825 11.233 21.549 1.00 91.69 80 ALA A C 1
ATOM 633 O O . ALA A 1 80 ? -20.133 11.017 22.543 1.00 91.69 80 ALA A O 1
ATOM 634 N N . THR A 1 81 ? -21.394 10.245 20.851 1.00 91.06 81 THR A N 1
ATOM 635 C CA . THR A 1 81 ? -21.255 8.822 21.196 1.00 91.06 81 THR A CA 1
ATOM 636 C C . THR A 1 81 ? -19.799 8.356 21.126 1.00 91.06 81 THR A C 1
ATOM 638 O O . THR A 1 81 ? -19.322 7.708 22.053 1.00 91.06 81 THR A O 1
ATOM 641 N N . LEU A 1 82 ? -19.055 8.721 20.077 1.00 91.75 82 LEU A N 1
ATOM 642 C CA . LEU A 1 82 ? -17.635 8.362 19.943 1.00 91.75 82 LEU A CA 1
ATOM 643 C C . LEU A 1 82 ? -16.767 8.987 21.045 1.00 91.75 82 LEU A C 1
ATOM 645 O O . LEU A 1 82 ? -15.866 8.329 21.570 1.00 91.75 82 LEU A O 1
ATOM 649 N N . HIS A 1 83 ? -17.064 10.230 21.439 1.00 91.69 83 HIS A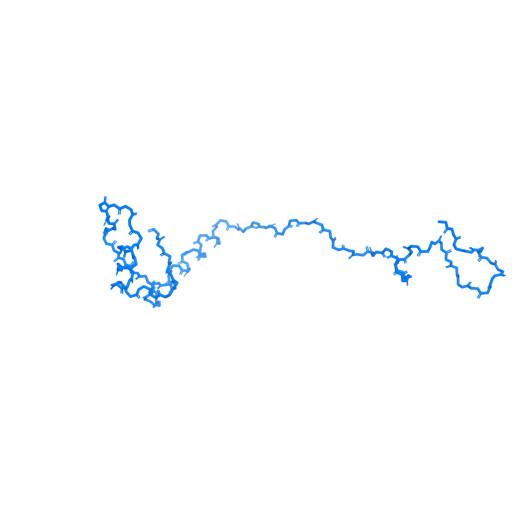 N 1
ATOM 650 C CA . HIS A 1 83 ? -16.419 10.862 22.589 1.00 91.69 83 HIS A CA 1
ATOM 651 C C . HIS A 1 83 ? -16.743 10.139 23.898 1.00 91.69 83 HIS A C 1
ATOM 653 O O . HIS A 1 83 ? -15.830 9.896 24.682 1.00 91.69 83 HIS A O 1
ATOM 659 N N . ALA A 1 84 ? -18.001 9.747 24.117 1.00 91.38 84 ALA A N 1
ATOM 660 C CA . ALA A 1 84 ? -18.405 9.005 25.312 1.00 91.38 84 ALA A CA 1
ATOM 661 C C . ALA A 1 84 ? -17.732 7.623 25.406 1.00 91.38 84 ALA A C 1
ATOM 663 O O . ALA A 1 84 ? -17.375 7.182 26.495 1.00 91.38 84 ALA A O 1
ATOM 664 N N . LEU A 1 85 ? -17.508 6.964 24.266 1.00 90.31 85 LEU A N 1
ATOM 665 C CA . LEU A 1 85 ? -16.814 5.676 24.182 1.00 90.31 85 LEU A CA 1
ATOM 666 C C . LEU A 1 85 ? -15.281 5.798 24.251 1.00 90.31 85 LEU A C 1
ATOM 668 O O . LEU A 1 85 ? -14.597 4.780 24.197 1.00 90.31 85 LEU A O 1
ATOM 672 N N . ASN A 1 86 ? -14.720 7.011 24.350 1.00 89.00 86 ASN A N 1
ATOM 673 C CA . ASN A 1 86 ? -13.272 7.256 24.326 1.00 89.00 86 ASN A CA 1
ATOM 674 C C . ASN A 1 86 ? -12.561 6.571 23.142 1.00 89.00 86 ASN A C 1
ATOM 676 O O . ASN A 1 86 ? -11.442 6.072 23.268 1.00 89.00 86 ASN A O 1
ATOM 680 N N . SER A 1 87 ? -13.191 6.566 21.962 1.00 83.88 87 SER A N 1
ATOM 681 C CA . SER A 1 87 ? -12.775 5.738 20.819 1.00 83.88 87 SER A CA 1
ATOM 682 C C . SER A 1 87 ? -11.463 6.168 20.135 1.00 83.88 87 SER A C 1
ATOM 684 O O . SER A 1 87 ? -11.034 5.557 19.152 1.00 83.88 87 SER A O 1
ATOM 686 N N . GLY A 1 88 ? -10.812 7.220 20.638 1.00 84.62 88 GLY A N 1
ATOM 687 C CA . GLY A 1 88 ? -9.583 7.786 20.091 1.00 84.62 88 GLY A CA 1
ATOM 688 C C . GLY A 1 88 ? -9.791 8.561 18.784 1.00 84.62 88 GLY A C 1
ATOM 689 O O . GLY A 1 88 ? -10.904 8.852 18.359 1.00 84.62 88 GLY A O 1
ATOM 690 N N . LYS A 1 89 ? -8.680 8.934 18.133 1.00 86.12 89 LYS A N 1
ATOM 691 C CA . LYS A 1 89 ? -8.695 9.780 16.921 1.00 86.12 89 LYS A CA 1
ATOM 692 C C . LYS A 1 89 ? -9.051 9.020 15.638 1.00 86.12 89 LYS A C 1
ATOM 694 O O . LYS A 1 89 ? -9.549 9.618 14.688 1.00 86.12 89 LYS A O 1
ATOM 699 N N . LYS A 1 90 ? -8.721 7.730 15.566 1.00 91.25 90 LYS A N 1
ATOM 700 C CA . LYS A 1 90 ? -8.989 6.869 14.408 1.00 91.25 90 LYS A CA 1
ATOM 701 C C . LYS A 1 90 ? -9.726 5.631 14.891 1.00 91.25 90 LYS A C 1
ATOM 703 O O . LYS A 1 90 ? -9.130 4.793 15.559 1.00 91.25 90 LYS A O 1
ATOM 708 N N . THR A 1 91 ? -10.985 5.520 14.500 1.00 92.62 91 THR A N 1
ATOM 709 C CA . THR A 1 91 ? -11.874 4.425 14.888 1.00 92.62 91 THR A CA 1
ATOM 710 C C . THR A 1 91 ? -12.508 3.842 13.631 1.00 92.62 91 THR A C 1
ATOM 712 O O . THR A 1 91 ? -12.849 4.582 12.709 1.00 92.62 91 THR A O 1
ATOM 715 N N . LEU A 1 92 ? -12.651 2.519 13.590 1.00 93.06 92 LEU A N 1
ATOM 716 C CA . LEU A 1 92 ? -13.447 1.819 12.588 1.00 93.06 92 LEU A CA 1
ATOM 717 C C . LEU A 1 92 ? -14.745 1.365 13.256 1.00 93.06 92 LEU A C 1
ATOM 719 O O . LEU A 1 92 ? -14.686 0.671 14.267 1.00 93.06 92 LEU A O 1
ATOM 723 N N . VAL A 1 93 ? -15.884 1.756 12.691 1.00 92.00 93 VAL A N 1
ATOM 724 C CA . VAL A 1 93 ? -17.205 1.249 13.085 1.00 92.00 93 VAL A CA 1
ATOM 725 C C . VAL A 1 93 ? -17.543 0.108 12.130 1.00 92.00 93 VAL A C 1
ATOM 727 O O . VAL A 1 93 ? -17.434 0.290 10.915 1.00 92.00 93 VAL A O 1
ATOM 730 N N . VAL A 1 94 ? -17.856 -1.064 12.685 1.00 90.88 94 VAL A N 1
ATOM 731 C CA . VAL A 1 94 ? -18.169 -2.303 11.952 1.00 90.88 94 VAL A CA 1
ATOM 732 C C . VAL A 1 94 ? -19.632 -2.640 12.158 1.00 90.88 94 VAL A C 1
ATOM 734 O O . VAL A 1 94 ? -20.076 -2.520 13.319 1.00 90.88 94 VAL A O 1
#

Secondary structure (DSSP, 8-state):
--SS-SSSSSSPP-S-TT-TTSTTPPPTT------------HHHHHHHHHHHHHHHHHTT-----S----SS--HHHHHHHHHHTT--SS----